Protein AF-A0A124G741-F1 (afdb_monomer_lite)

pLDDT: mean 77.51, std 15.56, range [40.38, 94.75]

Sequence (123 aa):
MQVAEVKAMACQLPAELAVPLSRWSCPDLAHEAIARGLVPAIPASTIRRILAADTIKPWQHQSWIFILDPDFATKASRVLDLYARTYDGEPLGVDEYVVSSDEKPASRPAAAATPPWHPASPA

Organism: NCBI:txid135947

Structure (mmCIF, N/CA/C/O backbone):
data_AF-A0A124G741-F1
#
_entry.id   AF-A0A124G741-F1
#
loop_
_atom_site.group_PDB
_atom_site.id
_atom_site.type_symbol
_atom_site.label_atom_id
_atom_site.label_alt_id
_atom_site.label_comp_id
_atom_site.label_asym_id
_atom_site.label_entity_id
_atom_site.label_seq_id
_atom_site.pdbx_PDB_ins_code
_atom_site.Cartn_x
_atom_site.Cartn_y
_atom_site.Cartn_z
_atom_site.occupancy
_atom_site.B_iso_or_equiv
_atom_site.auth_seq_id
_atom_site.auth_comp_id
_atom_site.auth_asym_id
_atom_site.auth_atom_id
_atom_site.pdbx_PDB_model_num
ATOM 1 N N . MET A 1 1 ? 7.299 -15.027 -19.948 1.00 60.00 1 MET A N 1
ATOM 2 C CA . MET A 1 1 ? 7.277 -13.705 -19.287 1.00 60.00 1 MET A CA 1
ATOM 3 C C . MET A 1 1 ? 6.169 -13.718 -18.252 1.00 60.00 1 MET A C 1
ATOM 5 O O . MET A 1 1 ? 5.008 -13.830 -18.637 1.00 60.00 1 MET A O 1
ATOM 9 N N . GLN A 1 2 ? 6.508 -13.658 -16.965 1.00 75.56 2 GLN A N 1
ATOM 10 C CA . GLN A 1 2 ? 5.496 -13.624 -15.913 1.00 75.56 2 GLN A CA 1
ATOM 11 C C . GLN A 1 2 ? 4.968 -12.192 -15.766 1.00 75.56 2 GLN A C 1
ATOM 13 O O . GLN A 1 2 ? 5.666 -11.284 -15.328 1.00 75.56 2 GLN A O 1
ATOM 18 N N . VAL A 1 3 ? 3.715 -11.976 -16.164 1.00 79.31 3 VAL A N 1
ATOM 19 C CA . VAL A 1 3 ? 3.034 -10.671 -16.081 1.00 79.31 3 VAL A CA 1
ATOM 20 C C . VAL A 1 3 ? 2.976 -10.147 -14.637 1.00 79.31 3 VAL A C 1
ATOM 22 O O . VAL A 1 3 ? 3.029 -8.939 -14.419 1.00 79.31 3 VAL A O 1
ATOM 25 N N . ALA A 1 4 ? 2.913 -11.050 -13.657 1.00 80.88 4 ALA A N 1
ATOM 26 C CA . ALA A 1 4 ? 2.915 -10.716 -12.237 1.00 80.88 4 ALA A CA 1
ATOM 27 C C . ALA A 1 4 ? 4.232 -10.068 -11.772 1.00 80.88 4 ALA A C 1
ATOM 29 O O . ALA A 1 4 ? 4.186 -9.094 -11.027 1.00 80.88 4 ALA A O 1
ATOM 30 N N . GLU A 1 5 ? 5.389 -10.534 -12.251 1.00 81.31 5 GLU A N 1
ATOM 31 C CA . GLU A 1 5 ? 6.700 -9.985 -11.866 1.00 81.31 5 GLU A CA 1
ATOM 32 C C . GLU A 1 5 ? 6.885 -8.551 -12.379 1.00 81.31 5 GLU A C 1
ATOM 34 O O . GLU A 1 5 ? 7.338 -7.679 -11.643 1.00 81.31 5 GLU A O 1
ATOM 39 N N . VAL A 1 6 ? 6.456 -8.272 -13.615 1.00 83.12 6 VAL A N 1
ATOM 40 C CA . VAL A 1 6 ? 6.477 -6.913 -14.187 1.00 83.12 6 VAL A CA 1
ATOM 41 C C . VAL A 1 6 ? 5.614 -5.947 -13.372 1.00 83.12 6 VAL A C 1
ATOM 43 O O . VAL A 1 6 ? 6.016 -4.808 -13.135 1.00 83.12 6 VAL A O 1
ATOM 46 N N . LYS A 1 7 ? 4.440 -6.396 -12.917 1.00 82.94 7 LYS A N 1
ATOM 47 C CA . LYS A 1 7 ? 3.549 -5.590 -12.070 1.00 82.94 7 LYS A CA 1
ATOM 48 C C . LYS A 1 7 ? 4.133 -5.376 -10.677 1.00 82.94 7 LYS A C 1
ATOM 50 O O . LYS A 1 7 ? 4.089 -4.257 -10.181 1.00 82.94 7 LYS A O 1
ATOM 55 N N . ALA A 1 8 ? 4.717 -6.415 -10.081 1.00 84.25 8 ALA A N 1
ATOM 56 C CA . ALA A 1 8 ? 5.385 -6.315 -8.788 1.00 84.25 8 ALA A CA 1
ATOM 57 C C . ALA A 1 8 ? 6.535 -5.297 -8.834 1.00 84.25 8 ALA A C 1
ATOM 59 O O . ALA A 1 8 ? 6.611 -4.436 -7.964 1.00 84.25 8 ALA A O 1
ATOM 60 N N . MET A 1 9 ? 7.362 -5.323 -9.886 1.00 80.94 9 MET A N 1
ATOM 61 C CA . MET A 1 9 ? 8.419 -4.324 -10.090 1.00 80.94 9 MET A CA 1
ATOM 62 C C . MET A 1 9 ? 7.866 -2.905 -10.233 1.00 80.94 9 MET A C 1
ATOM 64 O O . MET A 1 9 ? 8.406 -1.983 -9.634 1.00 80.94 9 MET A O 1
ATOM 68 N N . ALA A 1 10 ? 6.766 -2.719 -10.970 1.00 85.06 10 ALA A N 1
ATOM 69 C CA . ALA A 1 10 ? 6.131 -1.408 -11.104 1.00 85.06 10 ALA A CA 1
ATOM 70 C C . ALA A 1 10 ? 5.632 -0.844 -9.758 1.00 85.06 10 ALA A C 1
ATOM 72 O O . ALA A 1 10 ? 5.562 0.373 -9.598 1.00 85.06 10 ALA A O 1
ATOM 73 N N . CYS A 1 11 ? 5.297 -1.711 -8.799 1.00 80.19 11 CYS A N 1
ATOM 74 C CA . CYS A 1 11 ? 4.855 -1.336 -7.455 1.00 80.19 11 CYS A CA 1
ATOM 75 C C . CYS A 1 11 ? 5.995 -1.112 -6.448 1.00 80.19 11 CYS A C 1
ATOM 77 O O . CYS A 1 11 ? 5.727 -0.581 -5.373 1.00 80.19 11 CYS A O 1
ATOM 79 N N . GLN A 1 12 ? 7.230 -1.512 -6.759 1.00 77.62 12 GLN A N 1
ATOM 80 C CA . GLN A 1 12 ? 8.394 -1.292 -5.891 1.00 77.62 12 GLN A CA 1
ATOM 81 C C . GLN A 1 12 ? 8.894 0.147 -6.019 1.00 77.62 12 GLN A C 1
ATOM 83 O O . GLN A 1 12 ? 8.837 0.736 -7.101 1.00 77.62 12 GLN A O 1
ATOM 88 N N . LEU A 1 13 ? 9.425 0.726 -4.941 1.00 74.12 13 LEU A N 1
ATOM 89 C CA . LEU A 1 13 ? 10.021 2.056 -5.024 1.00 74.12 13 LEU A CA 1
ATOM 90 C C . LEU A 1 13 ? 11.397 1.939 -5.708 1.00 74.12 13 LEU A C 1
ATOM 92 O O . LEU A 1 13 ? 12.214 1.136 -5.262 1.00 74.12 13 LEU A O 1
ATOM 96 N N . PRO A 1 14 ? 11.725 2.730 -6.751 1.00 73.50 14 PRO A N 1
ATOM 97 C CA . PRO A 1 14 ? 13.038 2.615 -7.391 1.00 73.50 14 PRO A CA 1
ATOM 98 C C . PRO A 1 14 ? 14.212 2.881 -6.430 1.00 73.50 14 PRO A C 1
ATOM 100 O O . PRO A 1 14 ? 15.292 2.319 -6.605 1.00 73.50 14 PRO A O 1
ATOM 103 N N . ALA A 1 15 ? 13.979 3.668 -5.373 1.00 66.00 15 ALA A N 1
ATOM 104 C CA . ALA A 1 15 ? 14.947 3.909 -4.306 1.00 66.00 15 ALA A CA 1
ATOM 105 C C . ALA A 1 15 ? 15.287 2.645 -3.490 1.00 66.00 15 ALA A C 1
ATOM 107 O O . ALA A 1 15 ? 16.432 2.489 -3.075 1.00 66.00 15 ALA A O 1
ATOM 108 N N . GLU A 1 16 ? 14.344 1.710 -3.311 1.00 65.06 16 GLU A N 1
ATOM 109 C CA . GLU A 1 16 ? 14.612 0.402 -2.679 1.00 65.06 16 GLU A CA 1
ATOM 110 C C . GLU A 1 16 ? 15.526 -0.474 -3.545 1.00 65.06 16 GLU A C 1
ATOM 112 O O . GLU A 1 16 ? 16.125 -1.434 -3.069 1.00 65.06 16 GLU A O 1
ATOM 117 N N . LEU A 1 17 ? 15.652 -0.123 -4.823 1.00 66.56 17 LEU A N 1
ATOM 118 C CA . LEU A 1 17 ? 16.415 -0.848 -5.830 1.00 66.56 17 LEU A CA 1
ATOM 119 C C . LEU A 1 17 ? 17.722 -0.124 -6.180 1.00 66.56 17 LEU A C 1
ATOM 121 O O . LEU A 1 17 ? 18.374 -0.464 -7.162 1.00 66.56 17 LEU A O 1
ATOM 125 N N . ALA A 1 18 ? 18.106 0.865 -5.362 1.00 64.75 18 ALA A N 1
ATOM 126 C CA . ALA A 1 18 ? 19.301 1.692 -5.519 1.00 64.75 18 ALA A CA 1
ATOM 127 C C . ALA A 1 18 ? 19.407 2.404 -6.883 1.00 64.75 18 ALA A C 1
ATOM 129 O O . ALA A 1 18 ? 20.488 2.841 -7.281 1.00 64.75 18 ALA A O 1
ATOM 130 N N . VAL A 1 19 ? 18.285 2.560 -7.592 1.00 71.00 19 VAL A N 1
ATOM 131 C CA . VAL A 1 19 ? 18.232 3.290 -8.859 1.00 71.00 19 VAL A CA 1
ATOM 132 C C . VAL A 1 19 ? 17.904 4.756 -8.550 1.00 71.00 19 VAL A C 1
ATOM 134 O O . VAL A 1 19 ? 16.963 5.010 -7.793 1.00 71.00 19 VAL A O 1
ATOM 137 N N . PRO A 1 20 ? 18.618 5.749 -9.122 1.00 73.88 20 PRO A N 1
ATOM 138 C CA . PRO A 1 20 ? 18.380 7.173 -8.863 1.00 73.88 20 PRO A CA 1
ATOM 139 C C . PRO A 1 20 ? 17.133 7.698 -9.601 1.00 73.88 20 PRO A C 1
ATOM 141 O O . PRO A 1 20 ? 17.161 8.737 -10.258 1.00 73.88 20 PRO A O 1
ATOM 144 N N . LEU A 1 21 ? 16.025 6.963 -9.522 1.00 75.69 21 LEU A N 1
ATOM 145 C CA . LEU A 1 21 ? 14.743 7.306 -10.121 1.00 75.69 21 LEU A CA 1
ATOM 146 C C . LEU A 1 21 ? 13.723 7.585 -9.018 1.00 75.69 21 LEU A C 1
ATOM 148 O O . LEU A 1 21 ? 13.597 6.844 -8.050 1.00 75.69 21 LEU A O 1
ATOM 152 N N . SER A 1 22 ? 12.939 8.646 -9.185 1.00 70.81 22 SER A N 1
ATOM 153 C CA . SER A 1 22 ? 11.806 8.935 -8.295 1.00 70.81 22 SER A CA 1
ATOM 154 C C . SER A 1 22 ? 10.559 8.118 -8.640 1.00 70.81 22 SER A C 1
ATOM 156 O O . SER A 1 22 ? 9.679 7.935 -7.802 1.00 70.81 22 SER A O 1
ATOM 158 N N . ARG A 1 23 ? 10.467 7.624 -9.881 1.00 75.00 23 ARG A N 1
ATOM 159 C CA . ARG A 1 23 ? 9.357 6.811 -10.390 1.00 75.00 23 ARG A CA 1
ATOM 160 C C . ARG A 1 23 ? 9.826 5.886 -11.506 1.00 75.00 23 ARG A C 1
ATOM 162 O O . ARG A 1 23 ? 10.749 6.228 -12.238 1.00 75.00 23 ARG A O 1
ATOM 169 N N . TRP A 1 24 ? 9.117 4.780 -11.690 1.00 84.75 24 TRP A N 1
ATOM 170 C CA . TRP A 1 24 ? 9.301 3.888 -12.831 1.00 84.75 24 TRP A CA 1
ATOM 171 C C . TRP A 1 24 ? 8.688 4.464 -14.108 1.00 84.75 24 TRP A C 1
ATOM 173 O O . TRP A 1 24 ? 7.506 4.815 -14.136 1.00 84.75 24 TRP A O 1
ATOM 183 N N . SER A 1 25 ? 9.455 4.505 -15.199 1.00 87.62 25 SER A N 1
ATOM 184 C CA . SER A 1 25 ? 8.901 4.603 -16.553 1.00 87.62 25 SER A CA 1
ATOM 185 C C . SER A 1 25 ? 8.839 3.224 -17.230 1.00 87.62 25 SER A C 1
ATOM 187 O O . SER A 1 25 ? 9.480 2.269 -16.795 1.00 87.62 25 SER A O 1
ATOM 189 N N . CYS A 1 26 ? 8.055 3.078 -18.307 1.00 89.25 26 CYS A N 1
ATOM 190 C CA . CYS A 1 26 ? 8.003 1.804 -19.042 1.00 89.25 26 CYS A CA 1
ATOM 191 C C . CYS A 1 26 ? 9.366 1.383 -19.636 1.00 89.25 26 CYS A C 1
ATOM 193 O O . CYS A 1 26 ? 9.649 0.187 -19.614 1.00 89.25 26 CYS A O 1
ATOM 195 N N . PRO A 1 27 ? 10.198 2.303 -20.172 1.00 89.94 27 PRO A N 1
ATOM 196 C CA . PRO A 1 27 ? 11.586 1.995 -20.521 1.00 89.94 27 PRO A CA 1
ATOM 197 C C . PRO A 1 27 ? 12.426 1.516 -19.335 1.00 89.94 27 PRO A C 1
ATOM 199 O O . PRO A 1 27 ? 13.122 0.515 -19.476 1.00 89.94 27 PRO A O 1
ATOM 202 N N . ASP A 1 28 ? 12.311 2.162 -18.172 1.00 89.38 28 ASP A N 1
ATOM 203 C CA . ASP A 1 28 ? 13.084 1.778 -16.982 1.00 89.38 28 ASP A CA 1
ATOM 204 C C . ASP A 1 28 ? 12.702 0.373 -16.507 1.00 89.38 28 ASP A C 1
ATOM 206 O O . ASP A 1 28 ? 13.567 -0.455 -16.255 1.00 89.38 28 ASP A O 1
ATOM 210 N N . LEU A 1 29 ? 11.402 0.058 -16.485 1.00 88.56 29 LEU A N 1
ATOM 211 C CA . LEU A 1 29 ? 10.908 -1.282 -16.152 1.00 88.56 29 LEU A CA 1
ATOM 212 C C . LEU A 1 29 ? 11.363 -2.345 -17.154 1.00 88.56 29 LEU A C 1
ATOM 214 O O . LEU A 1 29 ? 11.606 -3.484 -16.768 1.00 88.56 29 LEU A O 1
ATOM 218 N N . ALA A 1 30 ? 11.461 -1.997 -18.439 1.00 90.56 30 ALA A N 1
ATOM 219 C CA . ALA A 1 30 ? 11.982 -2.911 -19.449 1.00 90.56 30 ALA A CA 1
ATOM 220 C C . ALA A 1 30 ? 13.477 -3.184 -19.234 1.00 90.56 30 ALA A C 1
ATOM 222 O O . ALA A 1 30 ? 13.902 -4.333 -19.324 1.00 90.56 30 ALA A O 1
ATOM 223 N N . HIS A 1 31 ? 14.254 -2.144 -18.919 1.00 89.38 31 HIS A N 1
ATOM 224 C CA . HIS A 1 31 ? 15.672 -2.275 -18.603 1.00 89.38 31 HIS A CA 1
ATOM 225 C C . HIS A 1 31 ? 15.885 -3.120 -17.343 1.00 89.38 31 HIS A C 1
ATOM 227 O O . HIS A 1 31 ? 16.657 -4.073 -17.365 1.00 89.38 31 HIS A O 1
ATOM 233 N N . GLU A 1 32 ? 15.136 -2.834 -16.280 1.00 88.12 32 GLU A N 1
ATOM 234 C CA . GLU A 1 32 ? 15.218 -3.549 -15.007 1.00 88.12 32 GLU A CA 1
ATOM 235 C C . GLU A 1 32 ? 14.805 -5.023 -15.142 1.00 88.12 32 GLU A C 1
ATOM 237 O O . GLU A 1 32 ? 15.460 -5.912 -14.600 1.00 88.12 32 GLU A O 1
ATOM 242 N N . ALA A 1 33 ? 13.764 -5.317 -15.929 1.00 87.81 33 ALA A N 1
ATOM 243 C CA . ALA A 1 33 ? 13.339 -6.692 -16.195 1.00 87.81 33 ALA A CA 1
ATOM 244 C C . ALA A 1 33 ? 14.432 -7.525 -16.888 1.00 87.81 33 ALA A C 1
ATOM 246 O O . ALA A 1 33 ? 14.554 -8.725 -16.628 1.00 87.81 33 ALA A O 1
ATOM 247 N N . ILE A 1 34 ? 15.222 -6.889 -17.758 1.00 89.88 34 ILE A N 1
ATOM 248 C CA . ILE A 1 34 ? 16.372 -7.511 -18.422 1.00 89.88 34 ILE A CA 1
ATOM 249 C C . ILE A 1 34 ? 17.541 -7.636 -17.439 1.00 89.88 34 ILE A C 1
ATOM 251 O O . ILE A 1 34 ? 18.134 -8.707 -17.343 1.00 89.88 34 ILE A O 1
ATOM 255 N N . ALA A 1 35 ? 17.836 -6.584 -16.669 1.00 87.12 35 ALA A N 1
ATOM 256 C CA . ALA A 1 35 ? 18.920 -6.571 -15.685 1.00 87.12 35 ALA A CA 1
ATOM 257 C C . ALA A 1 35 ? 18.757 -7.666 -14.615 1.00 87.12 35 ALA A C 1
ATOM 259 O O . ALA A 1 35 ? 19.736 -8.286 -14.208 1.00 87.12 35 ALA A O 1
ATOM 260 N N . ARG A 1 36 ? 17.515 -7.969 -14.218 1.00 84.19 36 ARG A N 1
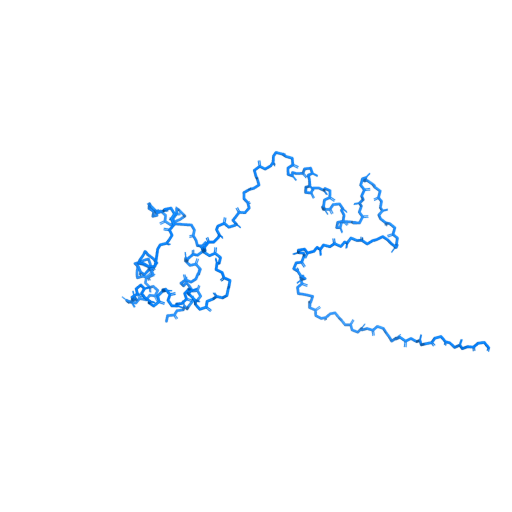ATOM 261 C CA . ARG A 1 36 ? 17.177 -9.066 -13.291 1.00 84.19 36 ARG A CA 1
ATOM 262 C C . ARG A 1 36 ? 17.116 -10.452 -13.936 1.00 84.19 36 ARG A C 1
ATOM 264 O O . ARG A 1 36 ? 16.856 -11.428 -13.239 1.00 84.19 36 ARG A O 1
ATOM 271 N N . GLY A 1 37 ? 17.296 -10.554 -15.253 1.00 86.25 37 GLY A N 1
ATOM 272 C CA . GLY A 1 37 ? 17.220 -11.822 -15.981 1.00 86.25 37 GLY A CA 1
ATOM 273 C C . GLY A 1 37 ? 15.812 -12.424 -16.070 1.00 86.25 37 GLY A C 1
A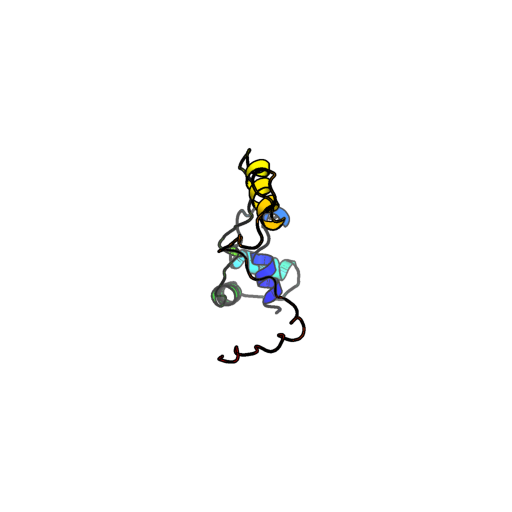TOM 274 O O . GLY A 1 37 ? 15.677 -13.602 -16.392 1.00 86.25 37 GLY A O 1
ATOM 275 N N . LEU A 1 38 ? 14.756 -11.642 -15.815 1.00 84.00 38 LEU A N 1
ATOM 276 C CA . LEU A 1 38 ? 13.366 -12.122 -15.881 1.00 84.00 38 LEU A CA 1
ATOM 277 C C . LEU A 1 38 ? 12.940 -12.422 -17.323 1.00 84.00 38 LEU A C 1
ATOM 279 O O . LEU A 1 38 ? 12.113 -13.299 -17.585 1.00 84.00 38 LEU A O 1
ATOM 283 N N . VAL A 1 39 ? 13.497 -11.670 -18.274 1.00 85.12 39 VAL A N 1
ATOM 284 C CA . VAL A 1 39 ? 13.291 -11.848 -19.712 1.00 85.12 39 VAL A CA 1
ATOM 285 C C . VAL A 1 39 ? 14.563 -11.496 -20.485 1.00 85.12 39 VAL A C 1
ATOM 287 O O . VAL A 1 39 ? 15.257 -10.554 -20.111 1.00 85.12 39 VAL A O 1
ATOM 290 N N . PRO A 1 40 ? 14.856 -12.190 -21.601 1.00 83.75 40 PRO A N 1
ATOM 291 C CA . PRO A 1 40 ? 16.036 -11.897 -22.417 1.00 83.75 40 PRO A CA 1
ATOM 292 C C . PRO A 1 40 ? 15.925 -10.558 -23.162 1.00 83.75 40 PRO A C 1
ATOM 294 O O . PRO A 1 40 ? 16.926 -9.888 -23.389 1.00 83.75 40 PRO A O 1
ATOM 297 N N . ALA A 1 41 ? 14.710 -10.162 -23.550 1.00 88.69 41 ALA A N 1
ATOM 298 C CA . ALA A 1 41 ? 14.414 -8.860 -24.134 1.00 88.69 41 ALA A CA 1
ATOM 299 C C . ALA A 1 41 ? 12.918 -8.559 -24.008 1.00 88.69 41 ALA A C 1
ATOM 301 O O . ALA A 1 41 ? 12.080 -9.452 -24.162 1.00 88.69 41 ALA A O 1
ATOM 302 N N . ILE A 1 42 ? 12.569 -7.294 -23.771 1.00 90.25 42 ILE A N 1
ATOM 303 C CA . ILE A 1 42 ? 11.179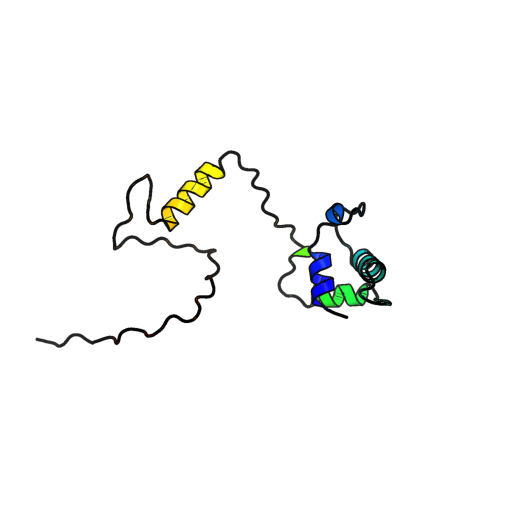 -6.837 -23.777 1.00 90.25 42 ILE A CA 1
ATOM 304 C C . ILE A 1 42 ? 11.087 -5.379 -24.236 1.00 90.25 42 ILE A C 1
ATOM 306 O O . ILE A 1 42 ? 11.788 -4.520 -23.704 1.00 90.25 42 ILE A O 1
ATOM 310 N N . PRO A 1 43 ? 10.227 -5.052 -25.215 1.00 91.62 43 PRO A N 1
ATOM 311 C CA . PRO A 1 43 ? 10.032 -3.665 -25.602 1.00 91.62 43 PRO A CA 1
ATOM 312 C C . PRO A 1 43 ? 9.155 -2.941 -24.575 1.00 91.62 43 PRO A C 1
ATOM 314 O O . PRO A 1 43 ? 8.155 -3.480 -24.089 1.00 91.62 43 PRO A O 1
ATOM 317 N N . ALA A 1 44 ? 9.459 -1.668 -24.319 1.00 91.62 44 ALA A N 1
ATOM 318 C CA . ALA A 1 44 ? 8.689 -0.819 -23.404 1.00 91.62 44 ALA A CA 1
ATOM 319 C C . ALA A 1 44 ? 7.194 -0.709 -23.779 1.00 91.62 44 ALA A C 1
ATOM 321 O O . ALA A 1 44 ? 6.345 -0.520 -22.908 1.00 91.62 44 ALA A O 1
ATOM 322 N N . SER A 1 45 ? 6.841 -0.866 -25.061 1.00 93.25 45 SER A N 1
ATOM 323 C CA . SER A 1 45 ? 5.445 -0.917 -25.525 1.00 93.25 45 SER A CA 1
ATOM 324 C C . SER A 1 45 ? 4.685 -2.130 -24.982 1.00 93.25 45 SER A C 1
ATOM 326 O O . SER A 1 45 ? 3.494 -2.032 -24.688 1.00 93.25 45 SER A O 1
ATOM 328 N N . THR A 1 46 ? 5.373 -3.260 -24.791 1.00 92.62 46 THR A N 1
ATOM 329 C CA . THR A 1 46 ? 4.786 -4.460 -24.187 1.00 92.62 46 THR A CA 1
ATOM 330 C C . THR A 1 46 ? 4.549 -4.247 -22.699 1.00 92.62 46 THR A C 1
ATOM 332 O O . THR A 1 46 ? 3.444 -4.522 -22.242 1.00 92.62 46 THR A O 1
ATOM 335 N N . ILE A 1 47 ? 5.505 -3.654 -21.973 1.00 90.38 47 ILE A N 1
ATOM 336 C CA . ILE A 1 47 ? 5.304 -3.219 -20.578 1.00 90.38 47 ILE A CA 1
ATOM 337 C C . ILE A 1 47 ? 4.096 -2.281 -20.475 1.00 90.38 47 ILE A C 1
ATOM 339 O O . ILE A 1 47 ? 3.199 -2.509 -19.667 1.00 90.38 47 ILE A O 1
ATOM 343 N N . ARG A 1 48 ? 4.013 -1.267 -21.346 1.00 90.69 48 ARG A N 1
ATOM 344 C CA . ARG A 1 48 ? 2.880 -0.332 -21.376 1.00 90.69 48 ARG A CA 1
ATOM 345 C C . ARG A 1 48 ? 1.549 -1.058 -21.567 1.00 90.69 48 ARG A C 1
ATOM 347 O O . ARG A 1 48 ? 0.602 -0.753 -20.855 1.00 90.69 48 ARG A O 1
ATOM 354 N N . ARG A 1 49 ? 1.471 -2.012 -22.500 1.00 91.69 49 ARG A N 1
ATOM 355 C CA . ARG A 1 49 ? 0.252 -2.799 -22.743 1.00 91.69 49 ARG A CA 1
ATOM 356 C C . ARG A 1 49 ? -0.118 -3.669 -21.542 1.00 91.69 49 ARG A C 1
ATOM 358 O O . ARG A 1 49 ? -1.295 -3.749 -21.215 1.00 91.69 49 ARG A O 1
ATOM 365 N N . ILE A 1 50 ? 0.869 -4.277 -20.882 1.00 89.50 50 ILE A N 1
ATOM 366 C CA . ILE A 1 50 ? 0.657 -5.077 -19.668 1.00 89.50 50 ILE A CA 1
ATOM 367 C C . ILE A 1 50 ? 0.042 -4.219 -18.561 1.00 89.50 50 ILE A C 1
ATOM 369 O O . ILE A 1 50 ? -0.979 -4.600 -18.002 1.00 89.50 50 ILE A O 1
ATOM 373 N N . LEU A 1 51 ? 0.625 -3.050 -18.280 1.00 88.19 51 LEU A N 1
ATOM 374 C CA . LEU A 1 51 ? 0.131 -2.151 -17.232 1.00 88.19 51 LEU A CA 1
ATOM 375 C C . LEU A 1 51 ? -1.194 -1.473 -17.623 1.00 88.19 51 LEU A C 1
ATOM 377 O O . LEU A 1 51 ? -2.022 -1.172 -16.770 1.00 88.19 51 LEU A O 1
ATOM 381 N N . ALA A 1 52 ? -1.426 -1.218 -18.912 1.00 88.69 52 ALA A N 1
ATOM 382 C CA . ALA A 1 52 ? -2.677 -0.624 -19.382 1.00 88.69 52 ALA A CA 1
ATOM 383 C C 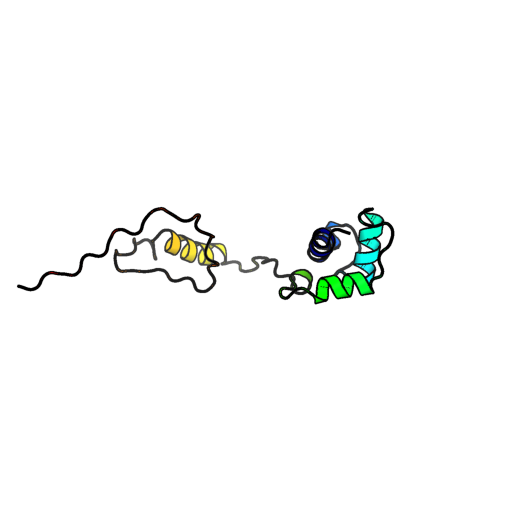. ALA A 1 52 ? -3.873 -1.582 -19.283 1.00 88.69 52 ALA A C 1
ATOM 385 O O . ALA A 1 52 ? -5.000 -1.105 -19.176 1.00 88.69 52 ALA A O 1
ATOM 386 N N . ALA A 1 53 ? -3.634 -2.896 -19.323 1.00 88.69 53 ALA A N 1
ATOM 387 C CA . ALA A 1 53 ? -4.681 -3.911 -19.256 1.00 88.69 53 ALA A CA 1
ATOM 388 C C . ALA A 1 53 ? -5.315 -4.047 -17.861 1.00 88.69 53 ALA A C 1
ATOM 390 O O . ALA A 1 53 ? -6.402 -4.610 -17.745 1.00 88.69 53 ALA A O 1
ATOM 391 N N . ASP A 1 54 ? -4.669 -3.539 -16.807 1.00 83.12 54 ASP A N 1
ATOM 392 C CA . ASP A 1 54 ? -5.222 -3.609 -15.458 1.00 83.12 54 ASP A CA 1
ATOM 393 C C . ASP A 1 54 ? -6.185 -2.467 -15.152 1.00 83.12 54 ASP A C 1
ATOM 395 O O . ASP A 1 54 ? -5.940 -1.292 -15.443 1.00 83.12 54 ASP A O 1
ATOM 399 N N . THR A 1 55 ? -7.270 -2.840 -14.473 1.00 78.81 55 THR A N 1
ATOM 400 C CA . THR A 1 55 ? -8.277 -1.897 -13.974 1.00 78.81 55 THR A CA 1
ATOM 401 C C . THR A 1 55 ? -7.747 -1.096 -12.785 1.00 78.81 55 THR A C 1
ATOM 403 O O . THR A 1 55 ? -7.975 0.107 -12.700 1.00 78.81 55 THR A O 1
ATOM 406 N N . ILE A 1 56 ? -6.999 -1.745 -11.887 1.00 76.06 56 ILE A N 1
ATOM 407 C CA . ILE A 1 56 ? -6.384 -1.112 -10.716 1.00 76.06 56 ILE A CA 1
ATOM 408 C C . ILE A 1 56 ? -4.901 -0.907 -11.021 1.00 76.06 56 ILE A C 1
ATOM 410 O O . ILE A 1 56 ? -4.213 -1.852 -11.403 1.00 76.06 56 ILE A O 1
ATOM 414 N N . LYS A 1 57 ? -4.411 0.325 -10.852 1.00 83.00 57 LYS A N 1
ATOM 415 C CA . LYS A 1 57 ? -3.050 0.738 -11.235 1.00 83.00 57 LYS A CA 1
ATOM 416 C C . LYS A 1 57 ? -2.255 1.195 -10.009 1.00 83.00 57 LYS A C 1
ATOM 418 O O . LYS A 1 57 ? -1.970 2.384 -9.877 1.00 83.00 57 LYS A O 1
ATOM 423 N N . PRO A 1 58 ? -1.905 0.270 -9.097 1.00 72.25 58 PRO A N 1
ATOM 424 C CA . PRO A 1 58 ? -1.238 0.603 -7.838 1.00 72.25 58 PRO A CA 1
ATOM 425 C C . PRO A 1 58 ? 0.109 1.315 -8.040 1.00 72.25 58 PRO A C 1
ATOM 427 O O . PRO A 1 58 ? 0.477 2.168 -7.252 1.00 72.25 58 PRO A O 1
ATOM 430 N N . TRP A 1 59 ? 0.817 1.057 -9.140 1.00 77.56 59 TRP A N 1
ATOM 431 C CA . TRP A 1 59 ? 2.054 1.772 -9.493 1.00 77.56 59 TRP A CA 1
ATOM 432 C C . TRP A 1 59 ? 1.852 3.240 -9.918 1.00 77.56 59 TRP A C 1
ATOM 434 O O . TRP A 1 59 ? 2.826 3.983 -10.004 1.00 77.56 59 TRP A O 1
ATOM 444 N N . GLN A 1 60 ? 0.623 3.678 -10.232 1.00 75.75 60 GLN A N 1
ATOM 445 C CA . GLN A 1 60 ? 0.325 5.086 -10.554 1.00 75.75 60 GLN A CA 1
ATOM 446 C C . GLN A 1 60 ? 0.025 5.923 -9.312 1.00 75.75 60 GLN A C 1
ATOM 448 O O . GLN A 1 60 ? 0.198 7.140 -9.335 1.00 75.75 60 GLN A O 1
ATOM 453 N N . HIS A 1 61 ? -0.413 5.274 -8.238 1.00 67.75 61 HIS A N 1
ATOM 454 C CA . HIS A 1 61 ? -0.789 5.920 -6.996 1.00 67.75 61 HIS A CA 1
ATOM 455 C C . HIS A 1 61 ? 0.058 5.317 -5.883 1.00 67.75 61 HIS A C 1
ATOM 457 O O . HIS A 1 61 ? -0.248 4.240 -5.381 1.00 67.75 61 HIS A O 1
ATOM 463 N N . GLN A 1 62 ? 1.129 6.014 -5.496 1.00 59.88 62 GLN A N 1
ATOM 464 C CA . GLN A 1 62 ? 1.897 5.685 -4.294 1.00 59.88 62 GLN A CA 1
ATOM 465 C C . GLN A 1 62 ? 1.049 6.003 -3.056 1.00 59.88 62 GLN A C 1
ATOM 467 O O . GLN A 1 62 ? 1.264 6.987 -2.361 1.00 59.88 62 GLN A O 1
ATOM 472 N N . SER A 1 63 ? 0.037 5.184 -2.794 1.00 52.16 63 SER A N 1
ATOM 473 C CA . SER A 1 63 ? -0.729 5.202 -1.555 1.00 52.16 63 SER A CA 1
ATOM 474 C C . SER A 1 63 ? -0.037 4.295 -0.543 1.00 52.16 63 SER A C 1
ATOM 476 O O . SER A 1 63 ? -0.614 3.314 -0.083 1.00 52.16 63 SER A O 1
ATOM 478 N N . TRP A 1 64 ? 1.229 4.578 -0.232 1.00 53.28 64 TRP A N 1
ATOM 479 C CA . TRP A 1 64 ? 1.781 4.107 1.029 1.00 53.28 64 TRP A CA 1
ATOM 480 C C . TRP A 1 64 ? 1.359 5.132 2.067 1.00 53.28 64 TRP A C 1
ATOM 482 O O . TRP A 1 64 ? 1.725 6.304 1.974 1.00 53.28 64 TRP A O 1
ATOM 492 N N . ILE A 1 65 ? 0.517 4.716 3.008 1.00 55.97 65 ILE A N 1
ATOM 493 C CA . ILE A 1 65 ? 0.052 5.589 4.079 1.00 55.97 65 ILE A CA 1
ATOM 494 C C . ILE A 1 65 ? 1.258 5.830 4.985 1.00 55.97 65 ILE A C 1
ATOM 496 O O . ILE A 1 65 ? 1.552 5.032 5.871 1.00 55.97 65 ILE A O 1
ATOM 500 N N . PHE A 1 66 ? 2.001 6.907 4.735 1.00 53.75 66 PHE A N 1
ATOM 501 C CA . PHE A 1 66 ? 2.848 7.463 5.772 1.00 53.75 66 PHE A CA 1
ATOM 502 C C . PHE A 1 66 ? 1.914 8.192 6.723 1.00 53.75 66 PHE A C 1
ATOM 504 O O . PHE A 1 66 ? 1.267 9.178 6.366 1.00 53.75 66 PHE A O 1
ATOM 511 N N . ILE A 1 67 ? 1.794 7.655 7.925 1.00 57.88 67 ILE A N 1
ATOM 512 C CA . ILE A 1 67 ? 1.023 8.287 8.976 1.00 57.88 67 ILE A CA 1
ATOM 513 C C . ILE A 1 67 ? 1.823 9.513 9.433 1.00 57.88 67 ILE A C 1
ATOM 515 O O . ILE A 1 67 ? 2.777 9.400 10.195 1.00 57.88 67 ILE A O 1
ATOM 519 N N . LEU A 1 68 ? 1.470 10.680 8.892 1.00 65.62 68 LEU A N 1
ATOM 520 C CA . LEU A 1 68 ? 2.076 11.975 9.230 1.00 65.62 68 LEU A CA 1
ATOM 521 C C . LEU A 1 68 ? 1.319 12.711 10.341 1.00 65.62 68 LEU A C 1
ATOM 523 O O . LEU A 1 68 ? 1.756 13.772 10.776 1.00 65.62 68 LEU A O 1
ATOM 527 N N . ASP A 1 69 ? 0.171 12.183 10.760 1.00 79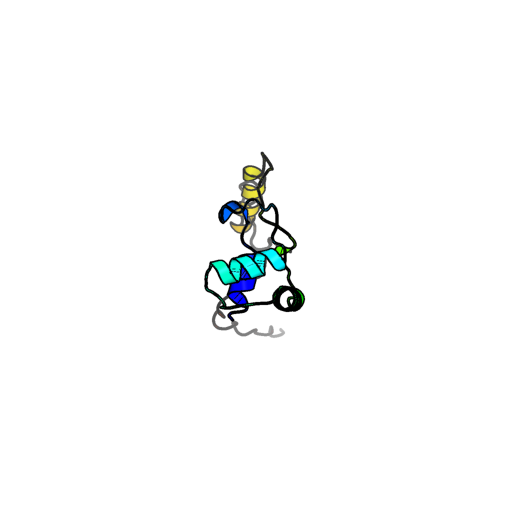.81 69 ASP A N 1
ATOM 528 C CA . ASP A 1 69 ? -0.687 12.812 11.756 1.00 79.81 69 ASP A CA 1
ATOM 529 C C . ASP A 1 69 ? -0.136 12.548 13.170 1.00 79.81 69 ASP A C 1
ATOM 531 O O . ASP A 1 69 ? -0.108 11.384 13.587 1.00 79.81 69 ASP A O 1
ATOM 535 N N . PRO A 1 70 ? 0.283 13.587 13.923 1.00 85.06 70 PRO A N 1
ATOM 536 C CA . PRO A 1 70 ? 0.758 13.429 15.299 1.00 85.06 70 PRO A CA 1
ATOM 537 C C . PRO A 1 70 ? -0.279 12.772 16.219 1.00 85.06 70 PRO A C 1
ATOM 539 O O . PRO A 1 70 ? 0.093 12.062 17.150 1.00 85.06 70 PRO A O 1
ATOM 542 N N . ASP A 1 71 ? -1.570 12.950 15.922 1.00 88.19 71 ASP A N 1
ATOM 543 C CA . ASP A 1 71 ? -2.680 12.397 16.701 1.00 88.19 71 ASP A CA 1
ATOM 544 C C . ASP A 1 71 ? -3.142 11.028 16.184 1.00 88.19 71 ASP A C 1
ATOM 546 O O . ASP A 1 71 ? -4.18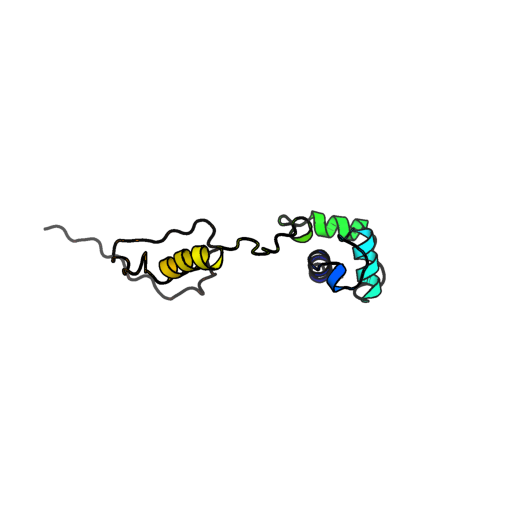1 10.516 16.617 1.00 88.19 71 ASP A O 1
ATOM 550 N N . PHE A 1 72 ? -2.416 10.414 15.242 1.00 85.94 72 PHE A N 1
ATOM 551 C CA . PHE A 1 72 ? -2.841 9.155 14.636 1.00 85.94 72 PHE A CA 1
ATOM 552 C C . PHE A 1 72 ? -3.105 8.073 15.671 1.00 85.94 72 PHE A C 1
ATOM 554 O O . PHE A 1 72 ? -4.128 7.407 15.584 1.00 85.94 72 PHE A O 1
ATOM 561 N N . ALA A 1 73 ? -2.217 7.905 16.654 1.00 87.00 73 ALA A N 1
ATOM 562 C CA . ALA A 1 73 ? -2.385 6.875 17.675 1.00 87.00 73 ALA A CA 1
ATOM 563 C C . ALA A 1 73 ? -3.709 7.059 18.434 1.00 87.00 73 ALA A C 1
ATOM 565 O O . ALA A 1 73 ? -4.459 6.104 18.618 1.00 87.00 73 ALA A O 1
ATOM 566 N N . THR A 1 74 ? -4.041 8.299 18.794 1.00 90.69 74 THR A N 1
ATOM 567 C CA . THR A 1 74 ? -5.293 8.637 19.478 1.00 90.69 74 THR A CA 1
ATOM 568 C C . THR A 1 74 ? -6.511 8.392 18.589 1.00 90.69 74 THR A C 1
ATOM 570 O O . THR A 1 74 ? -7.499 7.815 19.042 1.00 90.69 74 THR A O 1
ATOM 573 N N . LYS A 1 75 ? -6.454 8.790 17.313 1.00 89.44 75 LYS A N 1
ATOM 574 C CA . LYS A 1 75 ? -7.554 8.585 16.356 1.00 89.44 75 LYS A CA 1
ATOM 575 C C . LYS A 1 75 ? -7.754 7.102 16.031 1.00 89.44 75 LYS A C 1
ATOM 577 O O . LYS A 1 75 ? -8.887 6.633 16.006 1.00 89.44 75 LYS A O 1
ATOM 582 N N . ALA A 1 76 ? -6.662 6.367 15.839 1.00 90.12 76 ALA A N 1
ATOM 583 C CA . ALA A 1 76 ? -6.666 4.937 15.569 1.00 90.12 76 ALA A CA 1
ATOM 584 C C . ALA A 1 76 ? -7.185 4.142 16.769 1.00 90.12 76 ALA A C 1
ATOM 586 O O . ALA A 1 76 ? -7.989 3.239 16.571 1.00 90.12 76 ALA A O 1
ATOM 587 N N . SER A 1 77 ? -6.803 4.509 18.000 1.00 91.69 77 SER A N 1
ATOM 588 C CA . SER A 1 77 ? -7.300 3.847 19.214 1.00 91.69 77 SER A CA 1
ATOM 589 C C . SER A 1 77 ? -8.823 3.854 19.270 1.00 91.69 77 SER A C 1
ATOM 591 O O . SER A 1 77 ? -9.411 2.799 19.438 1.00 91.69 77 SER A O 1
ATOM 593 N N . ARG A 1 78 ? -9.473 4.995 19.005 1.00 92.06 78 ARG A N 1
ATOM 594 C CA . ARG A 1 78 ? -10.946 5.082 19.004 1.00 92.06 78 ARG A CA 1
ATOM 595 C C . ARG A 1 78 ? -11.598 4.133 18.001 1.00 92.06 78 ARG A C 1
ATOM 597 O O . ARG A 1 78 ? -12.634 3.545 18.286 1.00 92.06 78 ARG A O 1
ATOM 604 N N . VAL A 1 79 ? -10.998 3.984 16.821 1.00 91.12 79 VAL A N 1
ATOM 605 C CA . VAL A 1 79 ? -11.480 3.040 15.804 1.00 91.12 79 VAL A CA 1
ATOM 606 C C . VAL A 1 79 ? -11.269 1.598 16.271 1.00 91.12 79 VAL A C 1
ATOM 608 O O . VAL A 1 79 ? -12.172 0.779 16.136 1.00 91.12 79 VAL A O 1
ATOM 611 N N . LEU A 1 80 ? -10.107 1.284 16.849 1.00 92.38 80 LEU A N 1
ATOM 612 C CA . LEU A 1 80 ? -9.806 -0.044 17.390 1.00 92.38 80 LEU A CA 1
ATOM 613 C C . LEU A 1 80 ? -10.731 -0.416 18.557 1.00 92.38 80 LEU A C 1
ATOM 615 O O . LEU A 1 80 ? -11.192 -1.554 18.616 1.00 92.38 80 LEU A O 1
ATOM 619 N N . ASP A 1 81 ? -11.053 0.539 19.428 1.00 94.31 81 ASP A N 1
ATOM 620 C CA . ASP A 1 81 ? -11.994 0.358 20.532 1.00 94.31 81 ASP A CA 1
ATOM 621 C C . ASP A 1 81 ? -13.388 0.006 19.994 1.00 94.31 81 ASP A C 1
ATOM 623 O O . ASP A 1 81 ? -13.997 -0.961 20.454 1.00 94.31 81 ASP A O 1
ATOM 627 N N . LEU A 1 82 ? -13.851 0.688 18.938 1.00 93.31 82 LEU A N 1
ATOM 628 C CA . LEU A 1 82 ? -15.121 0.363 18.279 1.00 93.31 82 LEU A CA 1
ATOM 629 C C . LEU A 1 82 ? -15.139 -1.081 17.747 1.00 93.31 82 LEU A C 1
ATOM 631 O O . LEU A 1 82 ? -16.118 -1.798 17.962 1.00 93.31 82 LEU A O 1
ATOM 635 N N . TYR A 1 83 ? -14.053 -1.556 17.127 1.00 90.00 83 TYR A N 1
ATOM 636 C CA . TYR A 1 83 ? -13.936 -2.967 16.718 1.00 90.00 83 TYR A CA 1
ATOM 637 C C . TYR A 1 83 ? -13.921 -3.933 17.914 1.00 90.00 83 TYR A C 1
ATOM 639 O O . TYR A 1 83 ? -14.434 -5.048 17.809 1.00 90.00 83 TYR A O 1
ATOM 647 N N . ALA A 1 84 ? -13.385 -3.510 19.060 1.00 92.75 84 ALA A N 1
ATOM 648 C CA . ALA A 1 84 ? -13.440 -4.255 20.317 1.00 92.75 84 ALA A CA 1
ATOM 649 C C . ALA A 1 84 ? -14.808 -4.173 21.028 1.00 92.75 84 ALA A C 1
ATOM 651 O O . ALA A 1 84 ? -14.985 -4.787 22.080 1.00 92.75 84 ALA A O 1
ATOM 652 N N . ARG A 1 85 ? -15.789 -3.475 20.437 1.00 93.25 85 ARG A N 1
ATOM 653 C CA . ARG A 1 85 ? -17.102 -3.155 21.017 1.00 93.25 85 ARG A CA 1
ATOM 654 C C . ARG A 1 85 ? -17.024 -2.317 22.293 1.00 93.25 85 ARG A C 1
ATOM 656 O O . ARG A 1 85 ? -17.810 -2.528 23.214 1.00 93.25 85 ARG A O 1
ATOM 663 N N . THR A 1 86 ? -16.127 -1.340 22.302 1.00 94.75 86 THR A N 1
ATOM 664 C CA . THR A 1 86 ? -15.992 -0.330 23.354 1.00 94.75 86 THR A CA 1
ATOM 665 C C . THR A 1 86 ? -16.012 1.065 22.731 1.00 94.75 86 THR A C 1
ATOM 667 O O . THR A 1 86 ? -15.413 1.297 21.684 1.00 94.75 86 THR A O 1
ATOM 670 N N . TYR A 1 87 ? -16.677 2.022 23.369 1.00 92.69 87 TYR A N 1
ATOM 671 C CA . TYR A 1 87 ? -16.668 3.422 22.957 1.00 92.69 87 TYR A CA 1
ATOM 672 C C . TYR A 1 87 ? -16.557 4.330 24.183 1.00 92.69 87 TYR A C 1
ATOM 674 O O . TYR A 1 87 ? -17.305 4.171 25.141 1.00 92.69 87 TYR A O 1
ATOM 682 N N . ASP A 1 88 ? -15.578 5.241 24.180 1.00 89.88 88 ASP A N 1
ATOM 683 C CA . ASP A 1 88 ? -15.246 6.117 25.319 1.00 89.88 88 ASP A CA 1
ATOM 684 C C . ASP A 1 88 ? -15.093 5.376 26.670 1.00 89.88 88 ASP A C 1
ATOM 686 O O . ASP A 1 88 ? -15.361 5.918 27.739 1.00 89.88 88 ASP A O 1
ATOM 690 N N . GLY A 1 89 ? -14.611 4.128 26.623 1.00 90.31 89 GLY A N 1
ATOM 691 C CA . GLY A 1 89 ? -14.395 3.276 27.799 1.00 90.31 89 GLY A CA 1
ATOM 692 C C . GLY A 1 89 ? -15.595 2.417 28.207 1.00 90.31 89 GLY A C 1
ATOM 693 O O . GLY A 1 89 ? -15.433 1.544 29.056 1.00 90.31 89 GLY A O 1
ATOM 694 N N . GLU A 1 90 ? -16.753 2.594 27.571 1.00 93.69 90 GLU A N 1
ATOM 695 C CA . GLU A 1 90 ? -17.971 1.840 27.866 1.00 93.69 90 GLU A CA 1
ATOM 696 C C . GLU A 1 90 ? -18.237 0.752 26.812 1.00 93.69 90 GLU A C 1
ATOM 698 O O . GLU A 1 90 ? -18.010 0.974 25.619 1.00 93.69 90 GLU A O 1
ATOM 703 N N . PRO A 1 91 ? -18.710 -0.441 27.212 1.00 94.62 91 PRO A N 1
ATOM 704 C CA . PRO A 1 91 ? -19.042 -1.505 26.273 1.00 94.62 91 PRO A CA 1
ATOM 705 C C . PRO A 1 91 ? -20.295 -1.157 25.461 1.00 94.62 91 PRO A C 1
ATOM 707 O O . PRO A 1 91 ? -21.296 -0.701 26.014 1.00 94.62 91 PRO A O 1
ATOM 710 N N . LEU A 1 92 ? -20.266 -1.448 24.159 1.00 94.44 92 LEU A N 1
ATOM 711 C CA . LEU A 1 92 ? -21.427 -1.279 23.288 1.00 94.44 92 LEU A CA 1
ATOM 712 C C . LEU A 1 92 ? -22.551 -2.251 23.667 1.00 94.44 92 LEU A C 1
ATOM 714 O O . LEU A 1 92 ? -22.321 -3.431 23.968 1.00 94.44 92 LEU A O 1
ATOM 718 N N . GLY A 1 93 ? -23.783 -1.756 23.588 1.00 92.94 93 GLY A N 1
ATOM 719 C CA . GLY A 1 93 ? -25.001 -2.525 23.806 1.00 92.94 93 GLY A CA 1
ATOM 720 C C . GLY A 1 93 ? -25.199 -3.661 22.794 1.00 92.94 93 GLY A C 1
ATOM 721 O O . GLY A 1 93 ? -24.516 -3.776 21.776 1.00 92.94 93 GLY A O 1
ATOM 722 N N . VAL A 1 94 ? -26.170 -4.536 23.069 1.00 90.69 94 VAL A N 1
ATOM 723 C CA . VAL A 1 94 ? -26.532 -5.637 22.153 1.00 90.69 94 VAL A CA 1
ATOM 724 C C . VAL A 1 94 ? -27.162 -5.138 20.845 1.00 90.69 94 VAL A C 1
ATOM 726 O O . VAL A 1 94 ? -27.001 -5.787 19.814 1.00 90.69 94 VAL A O 1
ATOM 729 N N . ASP A 1 95 ? -27.801 -3.968 20.887 1.00 92.38 95 ASP A N 1
ATOM 730 C CA . ASP A 1 95 ? -28.487 -3.333 19.755 1.00 92.38 95 ASP A CA 1
ATOM 731 C C . ASP A 1 95 ? -27.670 -2.183 19.126 1.00 92.38 95 ASP A C 1
ATOM 733 O O . ASP A 1 95 ? -28.186 -1.416 18.312 1.00 92.38 95 ASP A O 1
ATOM 737 N N . GLU A 1 96 ? -26.393 -2.048 19.498 1.00 91.75 96 GLU A N 1
ATOM 738 C CA . GLU A 1 96 ? -25.471 -1.054 18.944 1.00 91.75 96 GLU A CA 1
ATOM 739 C C . GLU A 1 96 ? -24.515 -1.704 17.940 1.00 91.75 96 GLU A C 1
ATOM 741 O O . GLU A 1 96 ? -23.876 -2.724 18.214 1.00 91.75 96 GLU A O 1
ATOM 746 N N . TYR A 1 97 ? -24.407 -1.097 16.757 1.00 87.75 97 TYR A N 1
ATOM 747 C CA . TYR A 1 97 ? -23.671 -1.659 15.629 1.00 87.75 97 TYR A CA 1
ATOM 748 C C . TYR A 1 97 ? -22.603 -0.693 15.129 1.00 87.75 97 TYR A C 1
ATOM 750 O O . TYR A 1 97 ? -22.857 0.495 14.934 1.00 87.75 97 TYR A O 1
ATOM 758 N N . VAL A 1 98 ? -21.417 -1.232 14.854 1.00 90.00 98 VAL A N 1
ATOM 759 C CA . VAL A 1 98 ? -20.336 -0.514 14.176 1.00 90.00 98 VAL A CA 1
ATOM 760 C C . VAL A 1 98 ? -20.423 -0.820 12.687 1.00 90.00 98 VAL A C 1
ATOM 762 O O . VAL A 1 98 ? -20.437 -1.982 12.286 1.00 90.00 98 VAL A O 1
ATOM 765 N N . VAL A 1 99 ? -20.496 0.226 11.867 1.00 88.38 99 VAL A N 1
ATOM 766 C CA . VAL A 1 99 ? -20.553 0.113 10.406 1.00 88.38 99 VAL A CA 1
ATOM 767 C C . VAL A 1 99 ? -19.292 0.732 9.822 1.00 88.38 99 VAL A C 1
ATOM 769 O O . VAL A 1 99 ? -19.053 1.926 9.992 1.00 88.38 99 VAL A O 1
ATOM 772 N N . SER A 1 100 ? -18.507 -0.070 9.105 1.00 84.44 100 SER A N 1
ATOM 773 C CA . SER A 1 100 ? -17.345 0.396 8.349 1.00 84.44 100 SER A CA 1
ATOM 774 C C . SER A 1 100 ? -17.654 0.395 6.852 1.00 84.44 100 SER A C 1
ATOM 776 O O . SER A 1 100 ? -18.119 -0.603 6.304 1.00 84.44 100 SER A O 1
ATOM 778 N N . SER A 1 101 ? -17.439 1.534 6.186 1.00 79.06 101 SER A N 1
ATOM 779 C CA . SER A 1 101 ? -17.748 1.695 4.752 1.00 79.06 101 SER A CA 1
ATOM 780 C C . SER A 1 101 ? -16.613 1.237 3.840 1.00 79.06 101 SER A C 1
ATOM 782 O O . SER A 1 101 ? -16.857 0.853 2.698 1.00 79.06 101 SER A O 1
ATOM 784 N N . ASP A 1 102 ? -15.374 1.306 4.325 1.00 77.06 102 ASP A N 1
ATOM 785 C CA . ASP A 1 102 ? -14.175 0.917 3.584 1.00 77.06 102 ASP A CA 1
ATOM 786 C C . ASP A 1 102 ? -13.665 -0.473 3.967 1.00 77.06 102 ASP A C 1
ATOM 788 O O . ASP A 1 102 ? -12.733 -0.969 3.327 1.00 77.06 102 ASP A O 1
ATOM 792 N N . GLU A 1 103 ? -14.278 -1.114 4.971 1.00 75.81 103 GLU A N 1
ATOM 793 C CA . GLU A 1 103 ? -13.930 -2.477 5.343 1.00 75.81 103 GLU A CA 1
ATOM 794 C C . GLU A 1 103 ? -14.136 -3.382 4.135 1.00 75.81 103 GLU A C 1
ATOM 796 O O . GLU A 1 103 ? -15.244 -3.754 3.739 1.00 75.81 103 GLU A O 1
ATOM 801 N N . LYS A 1 104 ? -13.014 -3.741 3.518 1.00 64.25 104 LYS A N 1
ATOM 802 C CA . LYS A 1 104 ? -12.988 -4.807 2.543 1.00 64.25 104 LYS A CA 1
ATOM 803 C C . LYS A 1 104 ? -13.364 -6.058 3.324 1.00 64.25 104 LYS A C 1
ATOM 805 O O . LYS A 1 104 ? -12.599 -6.415 4.221 1.00 64.25 104 LYS A O 1
ATOM 810 N N . PRO A 1 105 ? -14.493 -6.722 3.016 1.00 55.84 105 PRO A N 1
ATOM 811 C CA . PRO A 1 105 ? -14.906 -7.884 3.775 1.00 55.84 105 PRO A CA 1
ATOM 812 C C . PRO A 1 105 ? -13.745 -8.869 3.752 1.00 55.84 105 PRO A C 1
ATOM 814 O O . PRO A 1 105 ? -13.345 -9.340 2.680 1.00 55.84 105 PRO A O 1
ATOM 817 N N . ALA A 1 106 ? -13.155 -9.124 4.922 1.00 52.81 106 ALA A N 1
ATOM 818 C CA . ALA A 1 106 ? -12.211 -10.212 5.063 1.00 52.81 106 ALA A CA 1
ATOM 819 C C . ALA A 1 106 ? -12.940 -11.441 4.519 1.00 52.81 106 ALA A C 1
ATOM 821 O O . ALA A 1 106 ? -14.062 -11.726 4.941 1.00 52.81 106 ALA A O 1
ATOM 822 N N . SER A 1 107 ? -12.372 -12.101 3.508 1.00 46.31 107 SER A N 1
ATOM 823 C CA . SER A 1 107 ? -12.983 -13.279 2.905 1.00 46.31 107 SER A CA 1
ATOM 824 C C . SER A 1 107 ? -13.199 -14.303 4.012 1.00 46.31 107 SER A C 1
ATOM 826 O O . SER A 1 107 ? -12.259 -14.978 4.432 1.00 46.31 107 SER A O 1
ATOM 828 N N . ARG A 1 108 ? -14.423 -14.379 4.530 1.00 46.56 108 ARG A N 1
ATOM 829 C CA . ARG A 1 108 ? -14.808 -15.374 5.517 1.00 46.56 108 ARG A CA 1
ATOM 830 C C . ARG A 1 108 ? -14.685 -16.723 4.806 1.00 46.56 108 ARG A C 1
ATOM 832 O O . ARG A 1 108 ? -15.396 -16.914 3.817 1.00 46.56 108 ARG A O 1
ATOM 839 N N . PRO A 1 109 ? -13.822 -17.663 5.237 1.00 40.38 109 PRO A N 1
ATOM 840 C CA . PRO A 1 109 ? -14.011 -19.043 4.814 1.00 40.38 109 PRO A CA 1
ATOM 841 C C . PRO A 1 109 ? -15.432 -19.413 5.237 1.00 40.38 109 PRO A C 1
ATOM 843 O O . PRO A 1 109 ? -15.800 -19.169 6.388 1.00 40.38 109 PRO A O 1
ATOM 846 N N . ALA A 1 110 ? -16.249 -19.864 4.281 1.00 48.22 110 ALA A N 1
ATOM 847 C CA . ALA A 1 110 ? -17.677 -20.097 4.467 1.00 48.22 110 ALA A CA 1
ATOM 848 C C . ALA A 1 110 ? -17.923 -20.829 5.795 1.00 48.22 110 ALA A C 1
ATOM 850 O O . ALA A 1 110 ? -17.579 -22.000 5.945 1.00 48.22 110 ALA A O 1
ATOM 851 N N . ALA A 1 111 ? -18.451 -20.112 6.787 1.00 46.78 111 ALA A N 1
ATOM 852 C CA . ALA A 1 111 ? -18.786 -20.717 8.062 1.00 46.78 111 ALA A CA 1
ATOM 853 C C . ALA A 1 111 ? -20.087 -21.499 7.890 1.00 46.78 111 ALA A C 1
ATOM 855 O O . ALA A 1 111 ? -21.019 -21.031 7.235 1.00 46.78 111 ALA A O 1
ATOM 856 N N . ALA A 1 112 ? -20.103 -22.691 8.472 1.00 50.75 112 ALA A N 1
ATOM 857 C CA . ALA A 1 112 ? -21.196 -23.641 8.436 1.00 50.75 112 ALA A CA 1
ATOM 858 C C . ALA A 1 112 ? -22.564 -23.034 8.808 1.00 50.75 112 ALA A C 1
ATOM 860 O O . ALA A 1 112 ? -22.668 -22.237 9.736 1.00 50.75 112 ALA A O 1
ATOM 861 N N . ALA A 1 113 ? -23.570 -23.506 8.066 1.00 49.09 113 ALA A N 1
ATOM 862 C CA . ALA A 1 113 ? -25.004 -23.588 8.348 1.00 49.09 113 ALA A CA 1
ATOM 863 C C . ALA A 1 113 ? -25.690 -22.387 9.029 1.00 49.09 113 ALA A C 1
ATOM 865 O O . ALA A 1 113 ? -25.623 -22.181 10.238 1.00 49.09 113 ALA A O 1
ATOM 866 N N . THR A 1 114 ? -26.495 -21.684 8.236 1.00 49.38 114 THR A N 1
ATOM 867 C CA . THR A 1 114 ? -27.636 -20.881 8.683 1.00 49.38 114 THR A CA 1
ATOM 868 C C . THR A 1 114 ? -28.546 -21.721 9.597 1.00 49.38 114 THR A C 1
ATOM 870 O O . THR A 1 114 ? -28.950 -22.810 9.178 1.00 49.38 114 THR A O 1
ATOM 873 N N . PRO A 1 115 ? -28.921 -21.268 10.807 1.00 53.03 115 PRO A N 1
ATOM 874 C CA . PRO A 1 115 ? -30.007 -21.909 11.538 1.00 53.03 115 PRO A CA 1
ATOM 875 C C . PRO A 1 115 ? -31.333 -21.691 10.784 1.00 53.03 115 PRO A C 1
ATOM 877 O O . PRO A 1 115 ? -31.519 -20.634 10.169 1.00 53.03 115 PRO A O 1
ATOM 880 N N . PRO A 1 116 ? -32.249 -22.676 10.783 1.00 44.38 116 PRO A N 1
ATOM 881 C CA . PRO A 1 116 ? -33.506 -22.563 10.060 1.00 44.38 116 PRO A CA 1
ATOM 882 C C . PRO A 1 116 ? -34.392 -21.475 10.671 1.00 44.38 116 PRO A C 1
ATOM 884 O O . PRO A 1 116 ? -34.580 -21.389 11.883 1.00 44.38 116 PRO A O 1
ATOM 887 N N . TRP A 1 117 ? -34.950 -20.645 9.795 1.00 43.62 117 TRP A N 1
ATOM 888 C CA . TRP A 1 117 ? -35.966 -19.659 10.132 1.00 43.62 117 TRP A CA 1
ATOM 889 C C . TRP A 1 117 ? -37.287 -20.387 10.429 1.00 43.62 117 TRP A C 1
ATOM 891 O O . TRP A 1 117 ? -37.753 -21.169 9.599 1.00 43.62 117 TRP A O 1
ATOM 901 N N . HIS A 1 118 ? -37.898 -20.140 11.591 1.00 53.03 118 HIS A N 1
ATOM 902 C CA . HIS A 1 118 ? -39.248 -20.614 11.906 1.00 53.03 118 HIS A CA 1
ATOM 903 C C . HIS A 1 118 ? -40.227 -19.431 11.849 1.00 53.03 118 HIS A C 1
ATOM 905 O O . HIS A 1 118 ? -40.045 -18.477 12.607 1.00 53.03 118 HIS A O 1
ATOM 911 N N . PRO A 1 119 ? -41.263 -19.457 10.989 1.00 55.16 119 PRO A N 1
ATOM 912 C CA . PRO A 1 119 ? -42.328 -18.463 11.055 1.00 55.16 119 PRO A CA 1
ATOM 913 C C . PRO A 1 119 ? -43.166 -18.663 12.328 1.00 55.16 119 PRO A C 1
ATOM 915 O O . PRO A 1 119 ? -43.469 -19.793 12.714 1.00 55.16 119 PRO A O 1
ATOM 918 N N . ALA A 1 120 ? -43.534 -17.558 12.978 1.00 50.59 120 ALA A N 1
ATOM 919 C CA . ALA A 1 120 ? -44.369 -17.549 14.175 1.00 50.59 120 ALA A CA 1
ATOM 920 C C . ALA A 1 120 ? -45.771 -18.123 13.891 1.00 50.59 120 ALA A C 1
ATOM 922 O O . ALA A 1 120 ? -46.400 -17.783 12.889 1.00 50.59 120 ALA A O 1
ATOM 923 N N . SER A 1 121 ? -46.256 -18.983 14.789 1.00 41.81 121 SER A N 1
ATOM 924 C CA . SER A 1 121 ? -47.604 -19.558 14.728 1.00 41.81 121 SER A CA 1
ATOM 925 C C . SER A 1 121 ? -48.634 -18.541 15.246 1.00 41.81 121 SER A C 1
ATOM 927 O O . SER A 1 121 ? -48.372 -17.924 16.281 1.00 41.81 121 SER A O 1
ATOM 929 N N . PRO A 1 122 ? -49.787 -18.344 14.582 1.00 57.81 122 PRO A N 1
ATOM 930 C CA . PRO A 1 122 ? -50.829 -17.460 15.094 1.00 57.81 122 PRO A CA 1
ATOM 931 C C . PRO A 1 122 ? -51.626 -18.123 16.232 1.00 57.81 122 PRO A C 1
ATOM 933 O O . PRO A 1 122 ? -51.680 -19.352 16.321 1.00 57.81 122 PRO A O 1
ATOM 936 N N . ALA A 1 123 ? -52.187 -17.267 17.094 1.00 54.56 123 ALA A N 1
ATOM 937 C CA . ALA A 1 123 ? -52.973 -17.587 18.290 1.00 54.56 123 ALA A CA 1
ATOM 938 C C . ALA A 1 123 ? -54.375 -18.136 17.988 1.00 54.56 123 ALA A C 1
ATOM 940 O O . ALA A 1 123 ? -54.926 -17.794 16.916 1.00 54.56 123 ALA A O 1
#

Secondary structure (DSSP, 8-state):
--HHHHHHHHHS-GGGGT-S-SS--HHHHHHHHHHTTS-S---HHHHHHHHHT-S--GGGS--------TTHHHHHHHHHHHHTTEETTEEPPTT-----SS---------S-PPPP-PPPP-

Radius of gyration: 24.2 Å; chains: 1; bounding box: 72×37×54 Å

Foldseek 3Di:
DPLVVLLVVLLDQVVVVVHPDRHDQLVNSQVVCCVVVVDVGDDSVVSVVSQVPDPDRNSVDVPPPPPPDPCCVVVVVQVVCVVVQHHPRHHHDPPDDDDDPPPPPPPPPDDDDDDDDDDDDDD